Protein AF-A0A5X4LE62-F1 (afdb_monomer)

Structure (mmCIF, N/CA/C/O backbone):
data_AF-A0A5X4LE62-F1
#
_entry.id   AF-A0A5X4LE62-F1
#
loop_
_atom_site.group_PDB
_atom_site.id
_atom_site.type_symbol
_atom_site.label_atom_id
_atom_site.label_alt_id
_atom_site.label_comp_id
_atom_site.label_asym_id
_atom_site.label_entity_id
_atom_site.label_seq_id
_atom_site.pdbx_PDB_ins_code
_atom_site.Cartn_x
_atom_site.Cartn_y
_atom_site.Cartn_z
_atom_site.occupancy
_atom_site.B_iso_or_equiv
_atom_site.auth_seq_id
_atom_site.auth_comp_id
_atom_site.auth_asym_id
_atom_site.auth_atom_id
_atom_site.pdbx_PDB_model_num
ATOM 1 N N . ASN A 1 1 ? -11.692 -9.581 -2.966 1.00 81.44 1 ASN A N 1
ATOM 2 C CA . ASN A 1 1 ? -10.847 -8.421 -3.320 1.00 81.44 1 ASN A CA 1
ATOM 3 C C . ASN A 1 1 ? -10.646 -7.600 -2.054 1.00 81.44 1 ASN A C 1
ATOM 5 O O . ASN A 1 1 ? -11.650 -7.363 -1.401 1.00 81.44 1 ASN A O 1
ATOM 9 N N . LEU A 1 2 ? -9.417 -7.252 -1.655 1.00 95.75 2 LEU A N 1
ATOM 10 C CA . LEU A 1 2 ? -9.181 -6.482 -0.419 1.00 95.75 2 LEU A CA 1
ATOM 11 C C . LEU A 1 2 ? -9.561 -5.009 -0.643 1.00 95.75 2 LEU A C 1
ATOM 13 O O . LEU A 1 2 ? -9.098 -4.415 -1.621 1.00 95.75 2 LEU A O 1
ATOM 17 N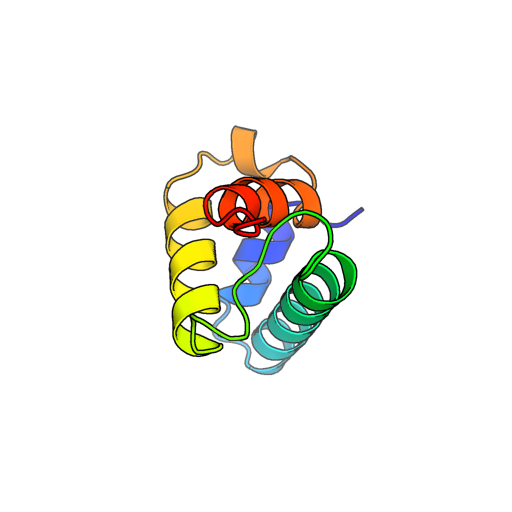 N . SER A 1 3 ? -10.404 -4.446 0.227 1.00 98.06 3 SER A N 1
ATOM 18 C CA . SER A 1 3 ? -10.796 -3.030 0.182 1.00 98.06 3 SER A CA 1
ATOM 19 C C . SER A 1 3 ? -9.680 -2.130 0.725 1.00 98.06 3 SER A C 1
ATOM 21 O O . SER A 1 3 ? -8.853 -2.575 1.525 1.00 98.06 3 SER A O 1
ATOM 23 N N . GLY A 1 4 ? -9.653 -0.863 0.308 1.00 97.94 4 GLY A N 1
ATOM 24 C CA . GLY A 1 4 ? -8.749 0.147 0.861 1.00 97.94 4 GLY A CA 1
ATOM 25 C C . GLY A 1 4 ? -8.947 0.348 2.363 1.00 97.94 4 GLY A C 1
ATOM 26 O O . GLY A 1 4 ? -7.962 0.426 3.092 1.00 97.94 4 GLY A O 1
ATOM 27 N N . ASN A 1 5 ? -10.198 0.342 2.832 1.00 97.81 5 ASN A N 1
ATOM 28 C CA . ASN A 1 5 ? -10.547 0.446 4.251 1.00 97.81 5 ASN A CA 1
ATOM 29 C C . ASN A 1 5 ? -9.927 -0.686 5.081 1.00 97.81 5 ASN A C 1
ATOM 31 O O . ASN A 1 5 ? -9.257 -0.427 6.083 1.00 97.81 5 ASN A O 1
ATOM 35 N N . ASP A 1 6 ? -10.104 -1.939 4.652 1.00 98.06 6 ASP A N 1
ATOM 36 C CA . ASP A 1 6 ? -9.556 -3.095 5.367 1.00 98.06 6 ASP A CA 1
ATOM 37 C C . ASP A 1 6 ? -8.029 -3.098 5.326 1.00 98.06 6 ASP A C 1
ATOM 39 O O . ASP A 1 6 ? -7.382 -3.282 6.358 1.00 98.06 6 ASP A O 1
ATOM 43 N N . PHE A 1 7 ? -7.444 -2.848 4.150 1.00 98.38 7 PHE A N 1
ATOM 44 C CA . PHE A 1 7 ? -5.995 -2.735 4.002 1.00 98.38 7 PHE A CA 1
ATOM 45 C C . PHE A 1 7 ? -5.421 -1.685 4.956 1.00 98.38 7 PHE A C 1
ATOM 47 O O . PHE A 1 7 ? -4.525 -1.996 5.742 1.00 98.38 7 PHE A O 1
ATOM 54 N N . PHE A 1 8 ? -5.958 -0.462 4.917 1.00 97.81 8 PHE A N 1
ATOM 55 C CA . PHE A 1 8 ? -5.448 0.650 5.707 1.00 97.81 8 PHE A CA 1
ATOM 56 C C . PHE A 1 8 ? -5.571 0.353 7.202 1.00 97.81 8 PHE A C 1
ATOM 58 O O . PHE A 1 8 ? -4.594 0.507 7.932 1.00 97.81 8 PHE A O 1
ATOM 65 N N . LYS A 1 9 ? -6.716 -0.194 7.639 1.00 97.56 9 LYS A N 1
ATOM 66 C CA . LYS A 1 9 ? -6.941 -0.646 9.019 1.00 97.56 9 LYS A CA 1
ATOM 67 C C . LYS A 1 9 ? -5.889 -1.655 9.486 1.00 97.56 9 LYS A C 1
ATOM 69 O O . LYS A 1 9 ? -5.368 -1.508 10.591 1.00 97.56 9 LYS A O 1
ATOM 74 N N . PHE A 1 10 ? -5.576 -2.677 8.686 1.00 97.81 10 PHE A N 1
ATOM 75 C CA . PHE A 1 10 ? -4.552 -3.663 9.055 1.00 97.81 10 PHE A CA 1
ATOM 76 C C . PHE A 1 10 ? -3.148 -3.062 9.060 1.00 97.81 10 PHE A C 1
ATOM 78 O O . PHE A 1 10 ? -2.345 -3.382 9.935 1.00 97.81 10 PHE A O 1
ATOM 85 N N . TRP A 1 11 ? -2.855 -2.169 8.119 1.00 96.94 11 TRP A N 1
ATOM 86 C CA . TRP A 1 11 ? -1.526 -1.597 7.955 1.00 96.94 11 TRP A CA 1
ATOM 87 C C . TRP A 1 11 ? -1.135 -0.624 9.071 1.00 96.94 11 TRP A C 1
ATOM 89 O O . TRP A 1 11 ? 0.015 -0.625 9.514 1.00 96.94 11 TRP A O 1
ATOM 99 N N . VAL A 1 12 ? -2.095 0.153 9.587 1.00 95.44 12 VAL A N 1
ATOM 100 C CA . VAL A 1 12 ? -1.877 1.062 10.729 1.00 95.44 12 VAL A CA 1
ATOM 101 C C . VAL A 1 12 ? -2.178 0.416 12.085 1.00 95.44 12 VAL A C 1
ATOM 103 O O . VAL A 1 12 ? -2.113 1.083 13.117 1.00 95.44 12 VAL A O 1
ATOM 106 N N . SER A 1 13 ? -2.512 -0.877 12.103 1.00 95.25 13 SER A N 1
ATOM 107 C CA . SER A 1 13 ? -2.838 -1.612 13.325 1.00 95.25 13 SER A CA 1
ATOM 108 C C . SER A 1 13 ? -1.663 -1.626 14.310 1.00 95.25 13 SER A C 1
ATOM 110 O O . SER A 1 13 ? -0.501 -1.778 13.928 1.00 95.25 13 SER A O 1
ATOM 112 N N . GLY A 1 14 ? -1.972 -1.556 15.609 1.00 94.69 14 GLY A N 1
ATOM 113 C CA . GLY A 1 14 ? -1.000 -1.830 16.674 1.00 94.69 14 GLY A CA 1
ATOM 114 C C . GLY A 1 14 ? -0.580 -3.307 16.744 1.00 94.69 14 GLY A C 1
ATOM 115 O O . GLY A 1 14 ? 0.416 -3.641 17.388 1.00 94.69 14 GLY A O 1
ATOM 116 N N . ASN A 1 15 ? -1.314 -4.203 16.072 1.00 97.69 15 ASN A N 1
ATOM 117 C CA . ASN A 1 15 ? -0.964 -5.613 15.965 1.00 97.69 15 ASN A CA 1
ATOM 118 C C . ASN A 1 15 ? 0.151 -5.818 14.927 1.00 97.69 15 ASN A C 1
ATOM 120 O O . ASN A 1 15 ? -0.046 -5.625 13.727 1.00 97.69 15 ASN A O 1
ATOM 124 N N . GLN A 1 16 ? 1.313 -6.288 15.388 1.00 96.75 16 GLN A N 1
ATOM 125 C CA . GLN A 1 16 ? 2.494 -6.488 14.540 1.00 96.75 16 GLN A CA 1
ATOM 126 C C . GLN A 1 16 ? 2.270 -7.491 13.398 1.00 96.75 16 GLN A C 1
ATOM 128 O O . GLN A 1 16 ? 2.835 -7.325 12.320 1.00 96.75 16 GLN A O 1
ATOM 133 N N . ARG A 1 17 ? 1.440 -8.525 13.597 1.00 97.19 17 ARG A N 1
ATOM 134 C CA . ARG A 1 17 ? 1.168 -9.534 12.558 1.00 97.19 17 ARG A CA 1
ATOM 135 C C . ARG A 1 17 ? 0.269 -8.982 11.459 1.00 97.19 17 ARG A C 1
ATOM 137 O O . ARG A 1 17 ? 0.502 -9.293 10.294 1.00 97.19 17 ARG A O 1
ATOM 144 N N . ASP A 1 18 ? -0.725 -8.175 11.817 1.00 97.56 18 ASP A N 1
ATOM 145 C CA . ASP A 1 18 ? -1.603 -7.522 10.839 1.00 97.56 18 ASP A CA 1
ATOM 146 C C . ASP A 1 18 ? -0.817 -6.504 10.018 1.00 97.56 18 ASP A C 1
ATOM 148 O O . ASP A 1 18 ? -0.854 -6.547 8.787 1.00 97.56 18 ASP A O 1
ATOM 152 N N . LYS A 1 19 ? -0.010 -5.679 10.697 1.00 96.56 19 LYS A N 1
ATOM 153 C CA . LYS A 1 19 ? 0.881 -4.717 10.051 1.00 96.56 19 LYS A CA 1
ATOM 154 C C . LYS A 1 19 ? 1.859 -5.398 9.094 1.00 96.56 19 LYS A C 1
ATOM 156 O O . LYS A 1 19 ? 2.018 -4.942 7.965 1.00 96.56 19 LYS A O 1
ATOM 161 N N . LEU A 1 20 ? 2.471 -6.512 9.510 1.00 96.50 20 LEU A N 1
ATOM 162 C CA . LEU A 1 20 ? 3.366 -7.301 8.658 1.00 96.50 20 LEU A CA 1
ATOM 163 C C . LEU A 1 20 ? 2.640 -7.841 7.420 1.00 96.50 20 LEU A C 1
ATOM 165 O O . LEU A 1 20 ? 3.137 -7.694 6.310 1.00 96.50 20 LEU A O 1
ATOM 169 N N . ARG A 1 21 ? 1.460 -8.447 7.589 1.00 97.81 21 ARG A N 1
ATOM 170 C CA . ARG A 1 21 ? 0.678 -9.008 6.472 1.00 97.81 21 ARG A CA 1
ATOM 171 C C . ARG A 1 21 ? 0.236 -7.936 5.482 1.00 97.81 21 ARG A C 1
ATOM 173 O O . ARG A 1 21 ? 0.325 -8.160 4.279 1.00 97.81 21 ARG A O 1
ATOM 180 N N . ALA A 1 22 ? -0.202 -6.781 5.976 1.00 97.94 22 ALA A N 1
ATOM 181 C CA . ALA A 1 22 ? -0.525 -5.640 5.130 1.00 97.94 22 ALA A CA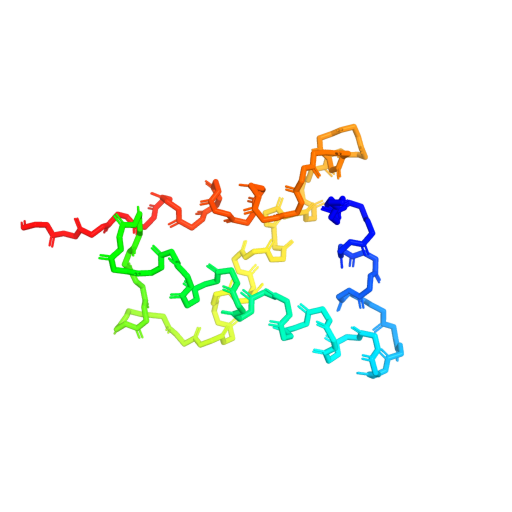 1
ATOM 182 C C . ALA A 1 22 ? 0.722 -5.106 4.406 1.00 97.94 22 ALA A C 1
ATOM 184 O O . ALA A 1 22 ? 0.655 -4.820 3.216 1.00 97.94 22 ALA A O 1
ATOM 185 N N . GLY A 1 23 ? 1.878 -5.063 5.076 1.00 97.19 23 GLY A N 1
ATOM 186 C CA . GLY A 1 23 ? 3.152 -4.722 4.439 1.00 97.19 23 GLY A CA 1
ATOM 187 C C . GLY A 1 23 ? 3.540 -5.688 3.315 1.00 97.19 23 GLY A C 1
ATOM 188 O O . GLY A 1 23 ? 3.948 -5.249 2.249 1.00 97.19 23 GLY A O 1
ATOM 189 N N . VAL A 1 24 ? 3.342 -6.996 3.507 1.00 97.81 24 VAL A N 1
ATOM 190 C CA . VAL A 1 24 ? 3.569 -8.004 2.452 1.00 97.81 24 VAL A CA 1
ATOM 191 C C . VAL A 1 24 ? 2.585 -7.831 1.291 1.00 97.81 24 VAL A C 1
ATOM 193 O O . VAL A 1 24 ? 2.971 -7.991 0.136 1.00 97.81 24 VAL A O 1
ATOM 196 N N . TYR A 1 25 ? 1.326 -7.481 1.570 1.00 98.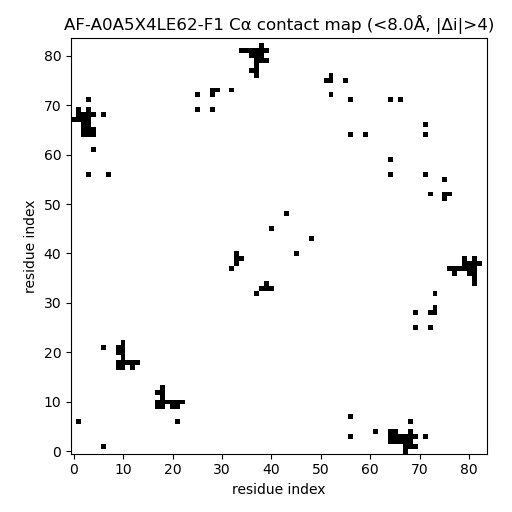31 25 TYR A N 1
ATOM 197 C CA . TYR A 1 25 ? 0.357 -7.148 0.522 1.00 98.31 25 TYR A CA 1
ATOM 198 C C . TYR A 1 25 ? 0.812 -5.939 -0.305 1.00 98.31 25 TYR A C 1
ATOM 200 O O . TYR A 1 25 ? 0.770 -6.010 -1.530 1.00 98.31 25 TYR A O 1
ATOM 208 N N . LEU A 1 26 ? 1.261 -4.862 0.352 1.00 98.00 26 LEU A N 1
ATOM 209 C CA . LEU A 1 26 ? 1.793 -3.673 -0.318 1.00 98.00 26 LEU A CA 1
ATOM 210 C C . LEU A 1 26 ? 2.990 -4.034 -1.204 1.00 98.00 26 LEU A C 1
ATOM 212 O O . LEU A 1 26 ? 2.946 -3.750 -2.396 1.00 98.00 26 LEU A O 1
ATOM 216 N N . LEU A 1 27 ? 3.974 -4.753 -0.656 1.00 97.56 27 LEU A N 1
ATOM 217 C CA . LEU A 1 27 ? 5.145 -5.217 -1.405 1.00 97.56 27 LEU A CA 1
ATOM 218 C C . LEU A 1 27 ? 4.744 -6.016 -2.655 1.00 97.56 27 LEU A C 1
ATOM 220 O O . LEU A 1 27 ? 5.287 -5.806 -3.731 1.00 97.56 27 LEU A O 1
ATOM 224 N N . GLY A 1 28 ? 3.745 -6.896 -2.541 1.00 98.00 28 GLY A N 1
ATOM 225 C CA . GLY A 1 28 ? 3.245 -7.657 -3.687 1.00 98.00 28 GLY A CA 1
ATOM 226 C C . GLY A 1 28 ? 2.580 -6.793 -4.766 1.00 98.00 28 GLY A C 1
ATOM 227 O O . GLY A 1 28 ? 2.662 -7.126 -5.947 1.00 98.00 28 GLY A O 1
ATOM 228 N N . VAL A 1 29 ? 1.921 -5.690 -4.391 1.00 98.00 29 VAL A N 1
ATOM 229 C CA . VAL A 1 29 ? 1.371 -4.719 -5.354 1.00 98.00 29 VAL A CA 1
ATOM 230 C C . VAL A 1 29 ? 2.498 -3.943 -6.029 1.00 98.00 29 VAL A C 1
ATOM 232 O O . VAL A 1 29 ? 2.469 -3.783 -7.251 1.00 98.00 29 VAL A O 1
ATOM 235 N N . GLU A 1 30 ? 3.486 -3.496 -5.254 1.00 97.56 30 GLU A N 1
ATOM 236 C CA . GLU A 1 30 ? 4.658 -2.778 -5.753 1.00 97.56 30 GLU A CA 1
ATOM 237 C C . GLU A 1 30 ? 5.432 -3.650 -6.757 1.00 97.56 30 GLU A C 1
ATOM 239 O O . GLU A 1 30 ? 5.493 -3.292 -7.929 1.00 97.56 30 GLU A O 1
ATOM 244 N N . ASP A 1 31 ? 5.867 -4.856 -6.375 1.00 97.56 31 ASP A N 1
ATOM 245 C CA . ASP A 1 31 ? 6.622 -5.777 -7.246 1.00 97.56 31 ASP A CA 1
ATOM 246 C C . ASP A 1 31 ? 5.862 -6.172 -8.523 1.00 97.56 31 ASP A C 1
ATOM 248 O O . ASP A 1 31 ? 6.453 -6.399 -9.581 1.00 97.56 31 ASP A O 1
ATOM 252 N N . ALA A 1 32 ? 4.532 -6.273 -8.456 1.00 97.88 32 ALA A N 1
ATOM 253 C CA . ALA A 1 32 ? 3.732 -6.628 -9.622 1.00 97.88 32 ALA A CA 1
ATOM 254 C C . ALA A 1 32 ? 3.671 -5.505 -10.676 1.00 97.88 32 ALA A C 1
ATOM 256 O O . ALA A 1 32 ? 3.443 -5.803 -11.859 1.00 97.88 32 ALA A O 1
ATOM 257 N N . THR A 1 33 ? 3.846 -4.246 -10.260 1.00 97.50 33 THR A N 1
ATOM 258 C CA . THR A 1 33 ? 3.511 -3.040 -11.042 1.00 97.50 33 THR A CA 1
ATOM 259 C C . THR A 1 33 ? 4.696 -2.112 -11.307 1.00 97.50 33 THR A C 1
ATOM 261 O O . THR A 1 33 ? 4.648 -1.336 -12.267 1.00 97.50 33 THR A O 1
ATOM 264 N N . GLU A 1 34 ? 5.751 -2.207 -10.501 1.00 97.06 34 GLU A N 1
ATOM 265 C CA . GLU A 1 34 ? 7.009 -1.490 -10.683 1.00 97.06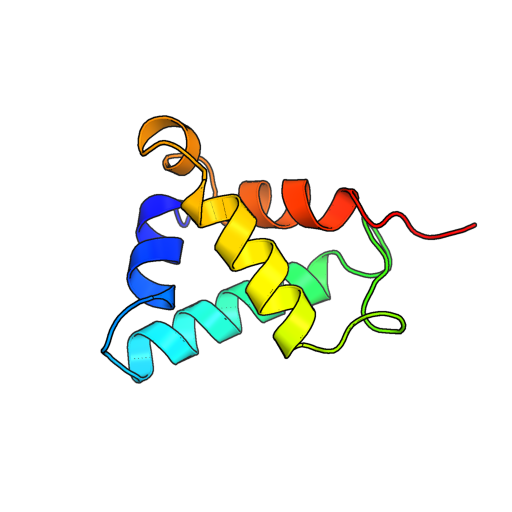 34 GLU A CA 1
ATOM 266 C C . GLU A 1 34 ? 7.687 -1.909 -12.001 1.00 97.06 34 GLU A C 1
ATOM 268 O O . GLU A 1 34 ? 7.494 -3.025 -12.497 1.00 97.06 34 GLU A O 1
ATOM 273 N N . ASN A 1 35 ? 8.380 -0.962 -12.642 1.00 94.69 35 ASN A N 1
ATOM 274 C CA . ASN A 1 35 ? 8.945 -1.066 -13.994 1.00 94.69 35 ASN A CA 1
ATOM 275 C C . ASN A 1 35 ? 7.926 -1.356 -15.119 1.00 94.69 35 ASN A C 1
ATOM 277 O O . ASN A 1 35 ? 8.315 -1.616 -16.258 1.00 94.69 35 ASN A O 1
ATOM 281 N N . LYS A 1 36 ? 6.618 -1.299 -14.834 1.00 94.94 36 LYS A N 1
ATOM 282 C CA . LYS A 1 3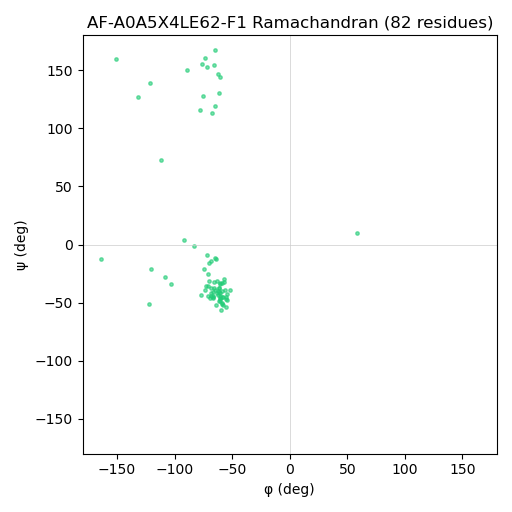6 ? 5.543 -1.457 -15.834 1.00 94.94 36 LYS A CA 1
ATOM 283 C C . LYS A 1 36 ? 4.622 -0.249 -15.884 1.00 94.94 36 LYS A C 1
ATOM 285 O O . LYS A 1 36 ? 4.340 0.261 -16.962 1.00 94.94 36 LYS A O 1
ATOM 290 N N . LEU A 1 37 ? 4.118 0.168 -14.723 1.00 95.81 37 LEU A N 1
ATOM 291 C CA . LEU A 1 37 ? 3.170 1.281 -14.589 1.00 95.81 37 LEU A CA 1
ATOM 292 C C . LEU A 1 37 ? 3.817 2.513 -13.953 1.00 95.81 37 LEU A C 1
ATOM 294 O O . LEU A 1 37 ? 3.392 3.636 -14.199 1.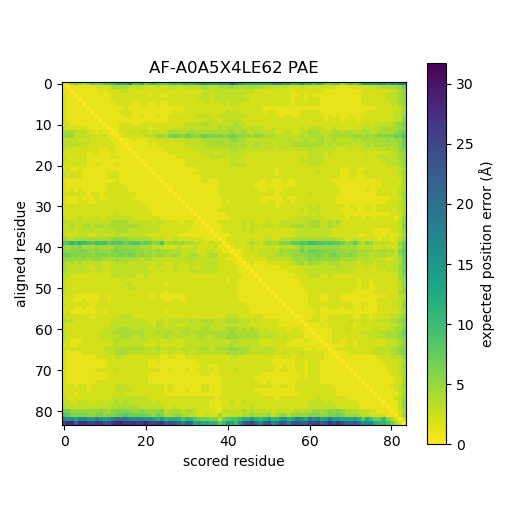00 95.81 37 LEU A O 1
ATOM 298 N N . TRP A 1 38 ? 4.835 2.292 -13.130 1.00 95.94 38 TRP A N 1
ATOM 299 C CA . TRP A 1 38 ? 5.586 3.311 -12.412 1.00 95.94 38 TRP A CA 1
ATOM 300 C C . TRP A 1 38 ? 7.010 2.802 -12.184 1.00 95.94 38 TRP A C 1
ATOM 302 O O . TRP A 1 38 ? 7.252 1.594 -12.237 1.00 95.94 38 TRP A O 1
ATOM 312 N N . CYS A 1 39 ? 7.947 3.708 -11.928 1.00 94.56 39 CYS A N 1
ATOM 313 C CA . CYS A 1 39 ? 9.332 3.361 -11.630 1.00 94.56 39 CYS A CA 1
ATOM 314 C C . CYS A 1 39 ? 9.783 4.123 -10.396 1.00 94.56 39 CYS A C 1
ATOM 316 O O . CYS A 1 39 ? 9.690 5.349 -10.335 1.00 94.56 39 CYS A O 1
ATOM 318 N N . 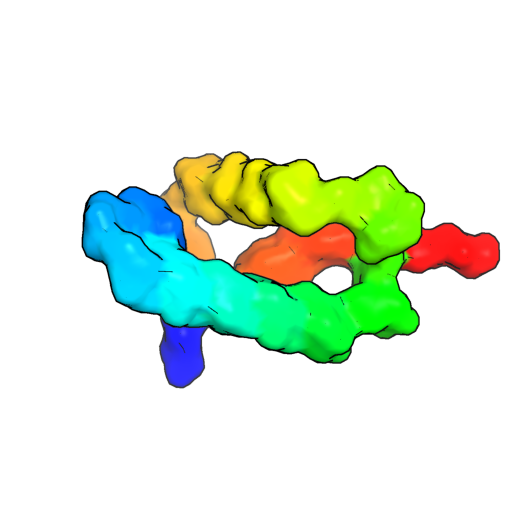GLY A 1 40 ? 10.307 3.403 -9.409 1.00 90.19 40 GLY A N 1
ATOM 319 C CA . GLY A 1 40 ? 10.663 4.057 -8.159 1.00 90.19 40 GLY A CA 1
ATOM 320 C C . GLY A 1 40 ? 11.585 3.287 -7.238 1.00 90.19 40 GLY A C 1
ATOM 321 O O . GLY A 1 40 ? 12.150 3.919 -6.354 1.00 90.19 40 GLY A O 1
ATOM 322 N N . TYR A 1 41 ? 11.839 1.991 -7.443 1.00 92.31 41 TYR A N 1
ATOM 323 C CA . TYR A 1 41 ? 12.769 1.261 -6.572 1.00 92.31 41 TYR A CA 1
ATOM 324 C C . TYR A 1 41 ? 14.205 1.790 -6.640 1.00 92.31 41 TYR A C 1
ATOM 326 O O . TYR A 1 41 ? 14.911 1.790 -5.634 1.00 92.31 41 TYR A O 1
ATOM 334 N N . ALA A 1 42 ? 14.627 2.313 -7.793 1.00 88.69 42 ALA A N 1
ATOM 335 C CA . ALA A 1 42 ? 15.927 2.972 -7.925 1.00 88.69 42 ALA A CA 1
ATOM 336 C C . ALA A 1 42 ? 15.969 4.377 -7.289 1.00 88.69 42 ALA A C 1
ATOM 338 O O . ALA A 1 42 ? 17.049 4.888 -6.996 1.00 88.69 42 ALA A O 1
ATOM 339 N N . LEU A 1 43 ? 14.808 5.012 -7.090 1.00 88.00 43 LEU A N 1
ATOM 340 C CA . LEU A 1 43 ? 14.684 6.413 -6.669 1.00 88.00 43 LEU A CA 1
ATOM 341 C C . LEU A 1 43 ? 14.323 6.555 -5.186 1.00 88.00 43 LEU A C 1
ATOM 343 O O . LEU A 1 43 ? 14.763 7.491 -4.519 1.00 88.00 43 LEU A O 1
ATOM 347 N N . PHE A 1 44 ? 13.528 5.628 -4.659 1.00 92.94 44 PHE A N 1
ATOM 348 C CA . PHE A 1 44 ? 12.930 5.696 -3.336 1.00 92.94 44 PHE A CA 1
ATOM 349 C C . PHE A 1 44 ? 13.347 4.503 -2.484 1.00 92.94 44 PHE A C 1
ATOM 351 O O . PHE A 1 44 ? 13.348 3.355 -2.919 1.00 92.94 44 PHE A O 1
ATOM 358 N N . LYS A 1 45 ? 13.632 4.769 -1.208 1.00 94.81 45 LYS A N 1
ATOM 359 C CA . LYS A 1 45 ? 13.738 3.703 -0.207 1.00 94.81 45 LYS A CA 1
ATOM 360 C C . LYS A 1 45 ? 12.342 3.154 0.089 1.00 94.81 45 LYS A C 1
ATOM 362 O O . LYS A 1 45 ? 11.373 3.911 0.070 1.00 94.81 45 LYS A O 1
ATOM 367 N N . THR A 1 46 ? 12.247 1.891 0.503 1.00 93.00 46 THR A N 1
ATOM 368 C CA . THR A 1 46 ? 10.975 1.263 0.915 1.00 93.00 46 THR A CA 1
ATOM 369 C C . THR A 1 46 ? 10.218 2.093 1.956 1.00 93.00 46 THR A C 1
ATOM 371 O O . THR A 1 46 ? 9.005 2.236 1.878 1.00 93.00 46 THR A O 1
ATOM 374 N N . LEU A 1 47 ? 10.927 2.708 2.913 1.00 94.44 47 LEU A N 1
ATOM 375 C CA . LEU A 1 47 ? 10.298 3.586 3.907 1.00 94.44 47 LEU A CA 1
ATOM 376 C C . LEU A 1 47 ? 9.621 4.808 3.266 1.00 94.44 47 LEU A C 1
ATOM 378 O O . LEU A 1 47 ? 8.558 5.219 3.716 1.00 94.44 47 LEU A O 1
ATOM 382 N N . THR A 1 48 ? 10.218 5.372 2.216 1.00 95.50 48 THR A N 1
ATOM 383 C CA . THR A 1 48 ? 9.650 6.505 1.480 1.00 95.50 48 THR A CA 1
ATOM 384 C C . THR A 1 48 ? 8.391 6.089 0.725 1.00 95.50 48 THR A C 1
ATOM 386 O O . THR A 1 48 ? 7.391 6.790 0.815 1.00 95.50 48 THR A O 1
ATOM 389 N N . LEU A 1 49 ? 8.403 4.937 0.047 1.00 95.50 49 LEU A N 1
ATOM 390 C CA . LEU A 1 49 ? 7.220 4.400 -0.642 1.00 95.50 49 LEU A CA 1
ATOM 391 C C . LEU A 1 49 ? 6.065 4.138 0.332 1.00 95.50 49 LEU A C 1
ATOM 393 O O . LEU A 1 49 ? 4.946 4.598 0.103 1.00 95.50 49 LEU A O 1
ATOM 397 N N . ASN A 1 50 ? 6.366 3.511 1.473 1.00 95.81 50 ASN A N 1
ATOM 398 C CA . ASN A 1 50 ? 5.397 3.307 2.547 1.00 95.81 50 ASN A CA 1
ATOM 399 C C . ASN A 1 50 ? 4.778 4.632 3.009 1.00 95.81 50 ASN A C 1
ATOM 401 O O . ASN A 1 50 ? 3.565 4.723 3.163 1.00 95.81 50 ASN A O 1
ATOM 405 N N . GLU A 1 51 ? 5.583 5.675 3.212 1.00 96.12 51 GLU A N 1
ATOM 406 C CA . GLU A 1 51 ? 5.058 6.969 3.651 1.00 96.12 51 GLU A CA 1
ATOM 407 C C . GLU A 1 51 ? 4.178 7.630 2.579 1.00 96.12 51 GLU A C 1
ATOM 409 O O . GLU A 1 51 ? 3.103 8.144 2.886 1.00 96.12 51 GLU A O 1
ATOM 414 N N . LEU A 1 52 ? 4.576 7.565 1.305 1.00 96.12 52 LEU A N 1
ATOM 415 C CA . LEU A 1 52 ? 3.799 8.114 0.188 1.00 96.12 52 LEU A CA 1
ATOM 416 C C . LEU A 1 52 ? 2.420 7.458 0.066 1.00 96.12 52 LEU A C 1
ATOM 418 O O . LEU A 1 52 ? 1.409 8.151 -0.101 1.00 96.12 52 LEU A O 1
ATOM 422 N N . VAL A 1 53 ? 2.370 6.130 0.182 1.00 97.25 53 VAL A N 1
ATOM 423 C CA . VAL A 1 53 ? 1.118 5.367 0.163 1.00 97.25 53 VAL A CA 1
ATOM 424 C C . VAL A 1 53 ? 0.298 5.651 1.425 1.00 97.25 53 VAL A C 1
ATOM 426 O O . VAL A 1 53 ? -0.909 5.872 1.326 1.00 97.25 53 VAL A O 1
ATOM 429 N N . TYR A 1 54 ? 0.929 5.725 2.602 1.00 97.56 54 TYR A N 1
ATOM 430 C CA . TYR A 1 54 ? 0.250 6.055 3.859 1.00 97.56 54 TYR A CA 1
ATOM 431 C C . TYR A 1 54 ? -0.441 7.418 3.792 1.00 97.56 54 TYR A C 1
ATOM 433 O O . TYR A 1 54 ? -1.639 7.503 4.062 1.00 97.56 54 TYR A O 1
ATOM 441 N N . VAL A 1 55 ? 0.278 8.468 3.387 1.00 97.69 55 VAL A N 1
ATOM 442 C CA . VAL A 1 55 ? -0.276 9.825 3.266 1.00 97.69 55 VAL A CA 1
ATOM 443 C C . VAL A 1 55 ? -1.412 9.863 2.243 1.00 97.69 55 VAL A C 1
ATOM 445 O O . VAL A 1 55 ? -2.444 10.481 2.504 1.00 97.69 55 VAL A O 1
ATOM 448 N N . SER A 1 56 ? -1.265 9.170 1.108 1.00 97.44 56 SER A N 1
ATOM 449 C CA . SER A 1 56 ? -2.317 9.095 0.088 1.00 97.44 56 SER A CA 1
ATOM 450 C C . SER A 1 56 ? -3.607 8.477 0.626 1.00 97.44 56 SER A C 1
ATOM 452 O O . SER A 1 56 ? -4.679 9.052 0.451 1.00 97.44 56 SER A O 1
ATOM 454 N N . LEU A 1 57 ? -3.516 7.337 1.318 1.00 97.56 57 LEU A N 1
ATOM 455 C CA . LEU A 1 57 ? -4.690 6.651 1.859 1.00 97.56 57 LEU A CA 1
ATOM 456 C C . LEU A 1 57 ? -5.291 7.379 3.063 1.00 97.56 57 LEU A C 1
ATOM 458 O O . LEU A 1 57 ? -6.509 7.431 3.192 1.00 97.56 57 LEU A O 1
ATOM 462 N N . LYS A 1 58 ? -4.459 7.991 3.911 1.00 97.44 58 LYS A N 1
ATOM 463 C CA . LYS A 1 58 ? -4.907 8.784 5.063 1.00 97.44 58 LYS A CA 1
ATOM 464 C C . LYS A 1 58 ? -5.774 9.977 4.657 1.00 97.44 58 LYS A C 1
ATOM 466 O O . LYS A 1 58 ? -6.673 10.351 5.403 1.00 97.44 58 LYS A O 1
ATOM 471 N N . ASN A 1 59 ? -5.493 10.575 3.502 1.00 96.75 59 ASN A N 1
ATOM 472 C CA . ASN A 1 59 ? -6.212 11.748 3.005 1.00 96.75 59 ASN A CA 1
ATOM 473 C C . ASN A 1 59 ? -7.519 11.400 2.272 1.00 96.75 59 ASN A C 1
ATOM 475 O O . ASN A 1 59 ? -8.212 12.309 1.821 1.00 96.75 59 ASN A O 1
ATOM 479 N N . LYS A 1 60 ? -7.857 10.112 2.139 1.00 96.75 60 LYS A N 1
ATOM 480 C CA . LYS A 1 60 ? -9.090 9.651 1.495 1.00 96.75 60 LYS A CA 1
ATOM 481 C C . LYS A 1 60 ? -10.237 9.534 2.489 1.00 96.75 60 LYS A C 1
ATOM 483 O O . LYS A 1 60 ? -10.052 9.221 3.663 1.00 96.75 60 LYS A O 1
ATOM 488 N N . THR A 1 61 ? -11.445 9.738 1.986 1.00 96.69 61 THR A N 1
ATOM 489 C CA . THR A 1 61 ? -12.689 9.443 2.697 1.00 96.69 61 THR A CA 1
ATOM 490 C C . THR A 1 61 ? -12.942 7.934 2.765 1.00 96.69 61 THR A C 1
ATOM 492 O O . THR A 1 61 ? -12.432 7.156 1.954 1.00 96.69 61 THR A O 1
ATOM 495 N N . ASN A 1 62 ? -13.793 7.501 3.701 1.00 93.75 62 ASN A N 1
ATOM 496 C CA . ASN A 1 62 ? -14.206 6.095 3.795 1.00 93.75 62 ASN A CA 1
ATOM 497 C C . ASN A 1 62 ? -14.853 5.584 2.498 1.00 93.75 62 ASN A C 1
ATOM 499 O O . ASN A 1 62 ? -14.720 4.405 2.182 1.00 93.75 62 ASN A O 1
ATOM 503 N N . GLU A 1 63 ? -15.547 6.453 1.756 1.00 95.75 63 GLU A N 1
ATOM 504 C CA . GLU A 1 63 ? -16.176 6.098 0.484 1.00 95.75 63 GLU A CA 1
ATOM 505 C C . GLU A 1 63 ? -15.128 5.827 -0.600 1.00 95.75 63 GLU A C 1
ATOM 507 O O . GLU A 1 63 ? -15.168 4.780 -1.242 1.00 95.75 63 GLU A O 1
ATOM 512 N N . GLU A 1 64 ? -14.119 6.692 -0.732 1.00 95.81 64 GLU A N 1
ATOM 513 C CA . GLU A 1 64 ? -12.999 6.471 -1.655 1.00 95.81 64 GLU A CA 1
ATOM 514 C C . GLU A 1 64 ? -12.207 5.199 -1.308 1.00 95.81 64 GLU A C 1
ATOM 516 O O . GLU A 1 64 ? -11.788 4.453 -2.199 1.00 95.81 64 GLU A O 1
ATOM 521 N N . LEU A 1 65 ? -12.044 4.915 -0.011 1.00 96.75 65 LEU A N 1
ATOM 522 C CA . LEU A 1 65 ? -11.373 3.716 0.499 1.00 96.75 65 LEU A CA 1
ATOM 523 C C . LEU A 1 65 ? -12.185 2.419 0.320 1.00 96.75 65 LEU A C 1
ATOM 525 O O . LEU A 1 65 ? -11.631 1.336 0.522 1.00 96.75 65 LEU A O 1
ATOM 529 N N . ASN A 1 66 ? -13.456 2.473 -0.095 1.00 96.50 66 ASN A N 1
ATOM 530 C CA . ASN A 1 66 ? -14.218 1.260 -0.432 1.00 96.50 66 ASN A CA 1
ATOM 531 C C . ASN A 1 66 ? -13.727 0.590 -1.725 1.00 96.50 66 ASN A C 1
ATOM 533 O O . ASN A 1 66 ? -14.018 -0.585 -1.961 1.00 96.50 66 ASN A O 1
ATOM 537 N N . SER A 1 67 ? -12.952 1.311 -2.539 1.00 96.62 67 SER A N 1
ATOM 538 C CA . SER A 1 67 ? -12.302 0.777 -3.737 1.00 96.62 67 SER A CA 1
ATOM 539 C C . SER A 1 67 ? -11.260 -0.296 -3.392 1.00 96.62 67 SER A C 1
ATOM 541 O O . SER A 1 67 ? -10.853 -0.469 -2.238 1.00 96.62 67 SER A O 1
ATOM 543 N N . ARG A 1 68 ? -10.793 -1.044 -4.398 1.00 98.00 68 ARG A N 1
ATOM 544 C CA . ARG A 1 68 ? -9.761 -2.075 -4.208 1.00 98.00 68 ARG A CA 1
ATOM 545 C C . ARG A 1 68 ? -8.463 -1.436 -3.699 1.00 98.00 68 ARG A C 1
ATOM 547 O O . ARG A 1 68 ? -7.945 -0.522 -4.330 1.00 98.00 68 ARG A O 1
ATOM 554 N N . ALA A 1 69 ? -7.872 -1.986 -2.636 1.00 98.38 69 ALA A N 1
ATOM 555 C CA . ALA A 1 69 ? -6.625 -1.467 -2.063 1.00 98.38 69 ALA A CA 1
ATOM 556 C C . ALA A 1 69 ? -5.496 -1.358 -3.101 1.00 98.38 69 ALA A C 1
ATOM 558 O O . ALA A 1 69 ? -4.878 -0.307 -3.223 1.00 98.38 69 ALA A O 1
ATOM 559 N N . ALA A 1 70 ? -5.276 -2.412 -3.896 1.00 98.31 70 ALA A N 1
ATOM 560 C CA . ALA A 1 70 ? -4.271 -2.403 -4.959 1.00 98.31 70 ALA A CA 1
ATOM 561 C C . ALA A 1 70 ? -4.468 -1.261 -5.969 1.00 98.31 70 ALA A C 1
ATOM 563 O O . ALA A 1 70 ? -3.492 -0.655 -6.383 1.00 98.31 70 ALA A O 1
ATOM 564 N N . GLU A 1 71 ? -5.709 -0.943 -6.344 1.00 98.19 71 GLU A N 1
ATOM 565 C CA . GLU A 1 71 ? -5.990 0.149 -7.283 1.00 98.19 71 GLU A CA 1
ATOM 566 C C . GLU A 1 71 ? -5.636 1.505 -6.670 1.00 98.19 71 GLU A C 1
ATOM 568 O O . GLU A 1 71 ? -4.953 2.307 -7.294 1.00 98.19 71 GLU A O 1
ATOM 573 N N . LEU A 1 72 ? -6.018 1.731 -5.412 1.00 98.19 72 LEU A N 1
ATOM 574 C CA . LEU A 1 72 ? -5.687 2.962 -4.695 1.00 98.19 72 LEU A CA 1
ATOM 575 C C . LEU A 1 72 ? -4.172 3.149 -4.524 1.00 98.19 72 LEU A C 1
ATOM 577 O O . LEU A 1 72 ? -3.678 4.264 -4.673 1.00 98.19 72 LEU A O 1
ATOM 581 N N . ILE A 1 73 ? -3.447 2.063 -4.236 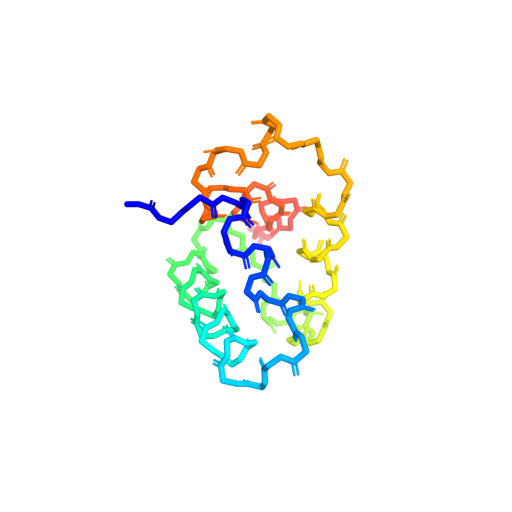1.00 98.31 73 ILE A N 1
ATOM 582 C CA . ILE A 1 73 ? -1.982 2.055 -4.133 1.00 98.31 73 ILE A CA 1
ATOM 583 C C . ILE A 1 73 ? -1.359 2.391 -5.493 1.00 98.31 73 ILE A C 1
ATOM 585 O O . ILE A 1 73 ? -0.561 3.320 -5.584 1.00 98.31 73 ILE A O 1
ATOM 589 N N . ILE A 1 74 ? -1.759 1.691 -6.561 1.00 98.06 74 ILE A N 1
ATOM 590 C CA . ILE A 1 74 ? -1.241 1.922 -7.917 1.00 98.06 74 ILE A CA 1
ATOM 591 C C . ILE A 1 74 ? -1.512 3.359 -8.357 1.00 98.06 74 ILE A C 1
ATOM 593 O O . ILE A 1 74 ? -0.594 4.020 -8.828 1.00 98.06 74 ILE A O 1
ATOM 597 N N . ASN A 1 75 ? -2.723 3.876 -8.134 1.00 97.50 75 ASN A N 1
ATOM 598 C CA . ASN A 1 75 ? -3.094 5.248 -8.484 1.00 97.50 75 ASN A CA 1
ATOM 599 C C . ASN A 1 75 ? -2.182 6.294 -7.831 1.00 97.50 75 ASN A C 1
ATOM 601 O O . ASN A 1 75 ? -1.975 7.355 -8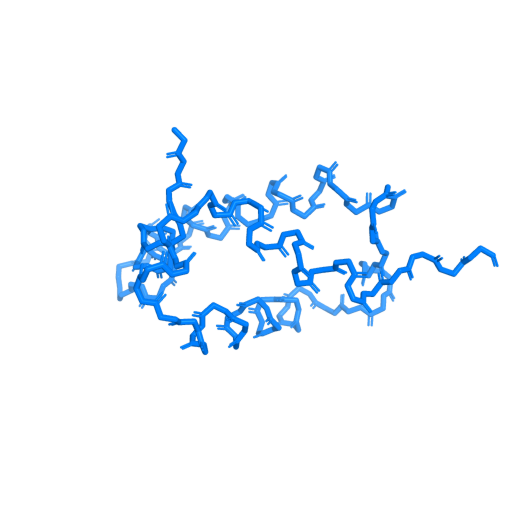.411 1.00 97.50 75 ASN A O 1
ATOM 605 N N . LYS A 1 76 ? -1.619 6.002 -6.650 1.00 97.19 76 LYS A N 1
ATOM 606 C CA . LYS A 1 76 ? -0.603 6.864 -6.043 1.00 97.19 76 LYS A CA 1
ATOM 607 C C . LYS A 1 76 ? 0.769 6.683 -6.691 1.00 97.19 76 LYS A C 1
ATOM 609 O O . LYS A 1 76 ? 1.471 7.658 -6.932 1.00 97.19 76 LYS A O 1
ATOM 614 N N . LEU A 1 77 ? 1.174 5.444 -6.942 1.00 96.94 77 LEU A N 1
ATOM 615 C CA . LEU A 1 77 ? 2.512 5.129 -7.440 1.00 96.94 77 LEU A CA 1
ATOM 616 C C . LEU A 1 77 ? 2.734 5.583 -8.891 1.00 96.94 77 LEU A C 1
ATOM 618 O O . LEU A 1 77 ? 3.837 6.005 -9.222 1.00 96.94 77 LEU A O 1
ATOM 622 N N . ILE A 1 78 ? 1.694 5.594 -9.733 1.00 96.75 78 ILE A N 1
ATOM 623 C CA . ILE A 1 78 ? 1.772 6.091 -11.123 1.00 96.75 78 ILE A CA 1
ATOM 624 C C . ILE A 1 78 ? 2.092 7.588 -11.237 1.00 96.75 78 ILE A C 1
ATOM 626 O O . ILE A 1 78 ? 2.450 8.049 -12.317 1.00 96.75 78 ILE A O 1
ATOM 630 N N . GLU A 1 79 ? 2.021 8.350 -10.140 1.00 95.06 79 GLU A N 1
ATOM 631 C CA . GLU A 1 79 ? 2.540 9.724 -10.091 1.00 95.06 79 GLU A CA 1
ATOM 632 C C . GLU A 1 79 ? 4.076 9.779 -10.259 1.00 95.06 79 GLU A C 1
ATOM 634 O O . GLU A 1 79 ? 4.631 10.853 -10.492 1.00 95.06 79 GLU A O 1
ATOM 639 N N . TYR A 1 80 ? 4.758 8.628 -10.180 1.00 93.75 80 TYR A N 1
ATOM 640 C CA . TYR A 1 80 ? 6.190 8.443 -10.429 1.00 93.75 80 TYR A CA 1
ATOM 641 C C . TYR A 1 80 ? 6.404 7.605 -11.702 1.00 93.75 80 TYR A C 1
ATOM 643 O O . TYR A 1 80 ? 6.738 6.415 -11.627 1.00 93.75 80 TYR A O 1
ATOM 651 N N . PRO A 1 81 ? 6.164 8.184 -12.893 1.00 92.44 81 PRO A N 1
ATOM 652 C CA . PRO A 1 81 ? 6.261 7.449 -14.143 1.00 92.44 81 PRO A CA 1
ATOM 653 C C . PRO A 1 81 ? 7.701 7.015 -14.425 1.00 92.44 81 PRO A C 1
ATOM 655 O O . PRO A 1 81 ? 8.671 7.647 -14.005 1.00 92.44 81 PRO A O 1
ATOM 658 N N . CYS A 1 82 ? 7.836 5.940 -15.194 1.00 91.25 82 CYS A N 1
ATOM 659 C CA . CYS A 1 82 ? 9.118 5.552 -15.760 1.00 91.25 82 CYS A CA 1
ATOM 660 C C . CYS A 1 82 ? 9.587 6.623 -16.747 1.00 91.25 82 CYS A C 1
ATOM 662 O O . CYS A 1 82 ? 8.907 6.892 -17.737 1.00 91.25 82 CYS A O 1
ATOM 664 N N . ASN A 1 83 ? 10.740 7.235 -16.474 1.00 78.81 83 ASN A N 1
ATOM 665 C CA . ASN A 1 83 ? 11.411 8.081 -17.453 1.00 78.81 83 ASN A CA 1
ATOM 666 C C . ASN A 1 83 ? 11.897 7.174 -18.589 1.00 78.81 83 ASN A C 1
ATOM 668 O O . ASN A 1 83 ? 12.741 6.307 -18.356 1.00 78.81 83 ASN A O 1
ATOM 672 N N . ILE A 1 84 ? 11.310 7.347 -19.773 1.00 61.28 84 ILE A N 1
ATOM 673 C CA . ILE A 1 84 ? 11.739 6.707 -21.024 1.00 61.28 84 ILE A CA 1
ATOM 674 C C . ILE A 1 84 ? 12.933 7.479 -21.580 1.00 61.28 84 ILE A C 1
ATOM 676 O O . ILE A 1 84 ? 12.847 8.729 -21.603 1.00 61.28 84 ILE A O 1
#

Secondary structure (DSSP, 8-state):
--BHHHHHHHHT-S-HHHHHHHHHHHHHHHHHHBTTTB--TTTS-HHHHHHHHHHHHHTS-TTGGGSBHHHHHHHHHTTS----

Nearest PDB structures (foldseek):
  3zfi-assembly1_B  TM=9.738E-01  e=5.120E-07  Serratia marcescens
  6ijf-assembly1_A  TM=8.065E-01  e=3.933E-05  Agrobacterium tumefaciens

Organism: Salmonella typhimurium (NCBI:txid90371)

Sequence (84 aa):
NLSGNDFFKFWVSGNQRDKLRAGVYLLGVEDATENKLWCGYALFKTLTLNELVYVSLKNKTNEELNSRAAELIINKLIEYPCNI

Mean predicted aligned error: 2.69 Å

InterPro domains:
  IPR041238 Rap1a immunity protein [PF18602] (12-82)

Solvent-accessible surface area (backbone atoms only — not comparable to full-atom values): 4746 Å² total; per-residue (Å²): 132,64,28,24,53,59,45,51,55,31,44,73,37,91,48,67,67,44,22,49,53,34,48,52,52,50,50,54,49,46,70,74,34,51,84,76,63,17,41,45,77,94,77,43,56,71,69,54,53,52,48,56,50,47,56,57,59,69,75,49,52,76,72,68,23,62,41,50,27,65,57,60,47,47,67,57,48,45,78,36,54,62,87,128

Radius of gyration: 12.38 Å; Cα contacts (8 Å, |Δi|>4): 80; chains: 1; bounding box: 32×21×38 Å

pLDDT: mean 95.49, std 4.96, range [61.28, 98.38]

Foldseek 3Di:
DAFLVQLLCQCPDPDPVSVVVSLVVLVVLCVVCDPPLAHPPVPDDPVRLVVQLNVQSVPDDPVVRRDHNSVSSSVSRSVHHDDD